Protein AF-A0A8H7PQI6-F1 (afdb_monomer)

Mean predicted aligned error: 9.99 Å

Structure (mmCIF, N/CA/C/O backbone):
data_AF-A0A8H7PQI6-F1
#
_entry.id   AF-A0A8H7PQI6-F1
#
loop_
_atom_site.group_PDB
_atom_site.id
_atom_site.type_symbol
_atom_site.label_atom_id
_atom_site.label_alt_id
_atom_site.label_comp_id
_atom_site.label_asym_id
_atom_site.label_entity_id
_atom_site.label_seq_id
_atom_site.pdbx_PDB_ins_code
_atom_site.Cartn_x
_atom_site.Cartn_y
_atom_site.Cartn_z
_atom_site.occupancy
_atom_site.B_iso_or_equiv
_atom_site.auth_seq_id
_atom_site.auth_comp_id
_atom_site.auth_asym_id
_atom_site.auth_atom_id
_atom_site.pdbx_PDB_model_num
ATOM 1 N N . MET A 1 1 ? -44.350 -1.314 55.390 1.00 47.81 1 MET A N 1
ATOM 2 C CA . MET A 1 1 ? -44.005 -0.618 54.131 1.00 47.81 1 MET A CA 1
ATOM 3 C C . MET A 1 1 ? -42.689 -1.197 53.619 1.00 47.81 1 MET A C 1
ATOM 5 O O . MET A 1 1 ? -41.662 -0.959 54.236 1.00 47.81 1 MET A O 1
ATOM 9 N N . ARG A 1 2 ? -42.717 -2.078 52.605 1.00 50.03 2 ARG A N 1
ATOM 10 C CA . ARG A 1 2 ? -41.507 -2.717 52.048 1.00 50.03 2 ARG A CA 1
ATOM 11 C C . ARG A 1 2 ? -41.006 -1.892 50.869 1.00 50.03 2 ARG A C 1
ATOM 13 O O . ARG A 1 2 ? -41.779 -1.598 49.963 1.00 50.03 2 ARG A O 1
ATOM 20 N N . GLY A 1 3 ? -39.734 -1.512 50.943 1.00 48.88 3 GLY A N 1
ATOM 21 C CA . GLY A 1 3 ? -39.046 -0.660 49.985 1.00 48.88 3 GLY A CA 1
ATOM 22 C C . GLY A 1 3 ? -39.155 -1.162 48.549 1.00 48.88 3 GLY A C 1
ATOM 23 O O . GLY A 1 3 ? -39.054 -2.357 48.263 1.00 48.88 3 GLY A O 1
ATOM 24 N N . VAL A 1 4 ? -39.370 -0.202 47.660 1.00 58.78 4 VAL A N 1
ATOM 25 C CA . VAL A 1 4 ? -39.373 -0.349 46.210 1.00 58.78 4 VAL A CA 1
ATOM 26 C C . VAL A 1 4 ? -38.019 -0.918 45.778 1.00 58.78 4 VAL A C 1
ATOM 28 O O . VAL A 1 4 ? -36.980 -0.288 45.969 1.00 58.78 4 VAL A O 1
ATOM 31 N N . ARG A 1 5 ? -38.016 -2.130 45.206 1.00 57.22 5 ARG A N 1
ATOM 32 C CA . ARG A 1 5 ? -36.857 -2.654 44.473 1.00 57.22 5 ARG A CA 1
ATOM 33 C C . ARG A 1 5 ? -36.667 -1.787 43.235 1.00 57.22 5 ARG A C 1
ATOM 35 O O . ARG A 1 5 ? -37.451 -1.876 42.293 1.00 57.22 5 ARG A O 1
ATOM 42 N N . PHE A 1 6 ? -35.621 -0.970 43.241 1.00 52.81 6 PHE A N 1
ATOM 43 C CA . PHE A 1 6 ? -35.091 -0.362 42.031 1.00 52.81 6 PHE A CA 1
ATOM 44 C C . PHE A 1 6 ? -34.687 -1.486 41.073 1.00 52.81 6 PHE A C 1
ATOM 46 O O . PHE A 1 6 ? -33.748 -2.235 41.338 1.00 52.81 6 PHE A O 1
ATOM 53 N N . TYR A 1 7 ? -35.426 -1.629 39.975 1.00 45.00 7 TYR A N 1
ATOM 54 C CA . TYR A 1 7 ? -34.982 -2.416 38.834 1.00 45.00 7 TYR A CA 1
ATOM 55 C C . TYR A 1 7 ? -33.709 -1.757 38.294 1.00 45.00 7 TYR A C 1
ATOM 57 O O . TYR A 1 7 ? -33.762 -0.664 37.729 1.00 45.00 7 TYR A O 1
ATOM 65 N N . SER A 1 8 ? -32.560 -2.406 38.487 1.00 48.06 8 SER A N 1
ATOM 66 C CA . SER A 1 8 ? -31.340 -2.077 37.760 1.00 48.06 8 SER A CA 1
ATOM 67 C C . SER A 1 8 ? -31.633 -2.278 36.277 1.00 48.06 8 SER A C 1
ATOM 69 O O . SER A 1 8 ? -31.850 -3.396 35.807 1.00 48.06 8 SER A O 1
ATOM 71 N N . GLN A 1 9 ? -31.731 -1.171 35.546 1.00 54.66 9 GLN A N 1
ATOM 72 C CA . GLN A 1 9 ? -32.015 -1.191 34.122 1.00 54.66 9 GLN A CA 1
ATOM 73 C C . GLN A 1 9 ? -30.958 -2.028 33.400 1.00 54.66 9 GLN A C 1
ATOM 75 O O . GLN A 1 9 ? -29.789 -1.665 33.326 1.00 54.66 9 GLN A O 1
ATOM 80 N N . SER A 1 10 ? -31.397 -3.192 32.927 1.00 46.78 10 SER A N 1
ATOM 81 C CA . SER A 1 10 ? -30.954 -3.860 31.711 1.00 46.78 10 SER A CA 1
ATOM 82 C C . SER A 1 10 ? -29.551 -3.482 31.212 1.00 46.78 10 SER A C 1
ATOM 84 O O . SER A 1 10 ? -29.400 -2.717 30.258 1.00 46.78 10 SER A O 1
ATOM 86 N N . GLN A 1 11 ? -28.527 -4.137 31.760 1.00 51.06 11 GLN A N 1
ATOM 87 C CA . GLN A 1 11 ? -27.310 -4.446 31.004 1.00 51.06 11 GLN A CA 1
ATOM 88 C C . GLN A 1 11 ? -27.679 -5.427 29.877 1.00 51.06 11 GLN A C 1
ATOM 90 O O . GLN A 1 11 ? -27.348 -6.611 29.921 1.00 51.06 11 GLN A O 1
ATOM 95 N N . GLN A 1 12 ? -28.436 -4.964 28.876 1.00 57.66 12 GLN A N 1
ATOM 96 C CA . GLN A 1 12 ? -28.580 -5.694 27.624 1.00 57.66 12 GLN A CA 1
ATOM 97 C C . GLN A 1 12 ? -27.178 -5.789 27.034 1.00 57.66 12 GLN A C 1
ATOM 99 O O . GLN A 1 12 ? -26.658 -4.803 26.518 1.00 57.66 12 GLN A O 1
ATOM 104 N N . ALA A 1 13 ? -26.549 -6.960 27.152 1.00 61.97 13 ALA A N 1
ATOM 105 C CA . ALA A 1 13 ? -25.275 -7.244 26.518 1.00 61.97 13 ALA A CA 1
ATOM 106 C C . ALA A 1 13 ? -25.421 -6.940 25.022 1.00 61.97 13 ALA A C 1
ATOM 108 O O . ALA A 1 13 ? -26.054 -7.699 24.285 1.00 61.97 13 ALA A O 1
ATOM 109 N N . LEU A 1 14 ? -24.910 -5.787 24.582 1.00 64.62 14 LEU A N 1
ATOM 110 C CA . LEU A 1 14 ? -24.950 -5.397 23.180 1.00 64.62 14 LEU A CA 1
ATOM 111 C C . LEU A 1 14 ? -24.212 -6.489 22.395 1.00 64.62 14 LEU A C 1
ATOM 113 O O . LEU A 1 14 ? -23.032 -6.747 22.633 1.00 64.62 14 LEU A O 1
ATOM 117 N N . ARG A 1 15 ? -24.928 -7.186 21.507 1.00 70.38 15 ARG A N 1
ATOM 118 C CA . ARG A 1 15 ? -24.395 -8.277 20.679 1.00 70.38 15 ARG A CA 1
ATOM 119 C C . ARG A 1 15 ? -24.157 -7.794 19.247 1.00 70.38 15 ARG A C 1
ATOM 121 O O . ARG A 1 15 ? -24.913 -6.972 18.725 1.00 70.38 15 ARG A O 1
ATOM 128 N N . GLY A 1 16 ? -23.111 -8.326 18.616 1.00 74.81 16 GLY A N 1
ATOM 129 C CA . GLY A 1 16 ? -22.772 -8.066 17.214 1.00 74.81 16 GLY A CA 1
ATOM 130 C C . GLY A 1 16 ? -22.460 -6.595 16.906 1.00 74.81 16 GLY A C 1
ATOM 131 O O . GLY A 1 16 ? -21.856 -5.890 17.712 1.00 74.81 16 GLY A O 1
ATOM 132 N N . TRP A 1 17 ? -22.908 -6.124 15.739 1.00 74.31 17 TRP A N 1
ATOM 133 C CA . TRP A 1 17 ? -22.651 -4.783 15.188 1.00 74.31 17 TRP A CA 1
ATOM 134 C C . TRP A 1 17 ? -23.076 -3.620 16.097 1.00 74.31 17 TRP A C 1
ATOM 136 O O . TRP A 1 17 ? -22.437 -2.569 16.100 1.00 74.31 17 TRP A O 1
ATOM 146 N N . ARG A 1 18 ? -24.104 -3.817 16.936 1.00 75.50 18 ARG A N 1
ATOM 147 C CA . ARG A 1 18 ? -24.590 -2.795 17.882 1.00 75.50 18 ARG A CA 1
ATOM 148 C C . ARG A 1 18 ? -23.558 -2.451 18.959 1.00 75.50 18 ARG A C 1
ATOM 150 O O . ARG A 1 18 ? -23.507 -1.307 19.399 1.00 75.50 18 ARG A O 1
ATOM 157 N N . LYS A 1 19 ? -22.720 -3.416 19.359 1.00 77.94 19 LYS A N 1
ATOM 158 C CA . LYS A 1 19 ? -21.625 -3.192 20.314 1.00 77.94 19 LYS A CA 1
ATOM 159 C C . LYS A 1 19 ? -20.541 -2.309 19.701 1.00 77.94 19 LYS A C 1
ATOM 161 O O . LYS A 1 19 ? -20.156 -1.321 20.314 1.00 77.94 19 LYS A O 1
ATOM 166 N N . TYR A 1 20 ? -20.109 -2.634 18.483 1.00 72.25 20 TYR A N 1
ATOM 167 C CA . TYR A 1 20 ? -19.091 -1.862 17.769 1.00 72.25 20 TYR A CA 1
ATOM 168 C C . TYR A 1 20 ? -19.540 -0.419 17.522 1.00 72.25 20 TYR A C 1
ATOM 170 O O . TYR A 1 20 ? -18.777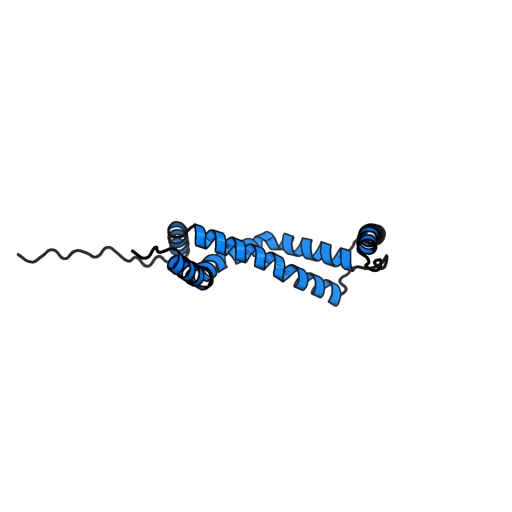 0.509 17.772 1.00 72.25 20 TYR A O 1
ATOM 178 N N . ALA A 1 21 ? -20.800 -0.218 17.124 1.00 77.25 21 ALA A N 1
ATOM 179 C CA . ALA A 1 21 ? -21.365 1.118 16.937 1.00 77.25 21 ALA A CA 1
ATOM 180 C C . ALA A 1 21 ? -21.388 1.943 18.240 1.00 77.25 21 ALA A C 1
ATOM 182 O O . ALA A 1 21 ? -21.074 3.132 18.223 1.00 77.25 21 ALA A O 1
ATOM 183 N N . HIS A 1 22 ? -21.721 1.315 19.374 1.00 75.06 22 HIS A N 1
ATOM 184 C CA . HIS A 1 22 ? -21.698 1.975 20.681 1.00 75.06 22 HIS A CA 1
ATOM 185 C C . HIS A 1 22 ? -20.267 2.330 21.112 1.00 75.06 22 HIS A C 1
ATOM 187 O O . HIS A 1 22 ? -19.994 3.478 21.444 1.00 75.06 22 HIS A O 1
ATOM 193 N N . GLN A 1 23 ? -19.330 1.379 21.024 1.00 75.62 23 GLN A N 1
ATOM 194 C CA . GLN A 1 23 ? -17.924 1.596 21.390 1.00 75.62 23 GLN A CA 1
ATOM 195 C C . GLN A 1 23 ? -17.251 2.676 20.528 1.00 75.62 23 GLN A C 1
ATOM 197 O O . GLN A 1 23 ? -16.448 3.459 21.039 1.00 75.62 23 GLN A O 1
ATOM 202 N N . PHE A 1 24 ? -17.596 2.746 19.239 1.00 79.00 24 PHE A N 1
ATOM 203 C CA . PHE A 1 24 ? -17.125 3.800 18.343 1.00 79.00 24 PHE A CA 1
ATOM 204 C C . PHE A 1 24 ? -17.620 5.183 18.781 1.00 79.00 24 PHE A C 1
ATOM 206 O O . PHE A 1 24 ? -16.832 6.125 18.833 1.00 79.00 24 PHE A O 1
ATOM 213 N N . ARG A 1 25 ? -18.907 5.307 19.137 1.00 80.69 25 ARG A N 1
ATOM 214 C CA . ARG A 1 25 ? -19.486 6.570 19.622 1.00 80.69 25 ARG A CA 1
ATOM 215 C C . ARG A 1 25 ? -18.835 7.034 20.927 1.00 80.69 25 ARG A C 1
ATOM 217 O O . ARG A 1 25 ? -18.636 8.233 21.096 1.00 80.69 25 ARG A O 1
ATOM 224 N N . ASP A 1 26 ? -18.475 6.107 21.809 1.00 82.31 26 ASP A N 1
ATOM 225 C CA . ASP A 1 26 ? -17.862 6.438 23.098 1.00 82.31 26 ASP A CA 1
ATOM 226 C C . ASP A 1 26 ? -16.402 6.905 22.962 1.00 82.31 26 ASP A C 1
ATOM 228 O O . ASP A 1 26 ? -15.935 7.725 23.754 1.00 82.31 26 ASP A O 1
ATOM 232 N N . LYS A 1 27 ? -15.648 6.370 21.986 1.00 84.56 27 LYS A N 1
ATOM 233 C CA . LYS A 1 27 ? -14.211 6.658 21.791 1.00 84.56 27 LYS A CA 1
ATOM 234 C C . LYS A 1 27 ? -13.844 6.852 20.309 1.00 84.56 27 LYS A C 1
ATOM 236 O O . LYS A 1 27 ? -13.006 6.105 19.788 1.00 84.56 27 LYS A O 1
ATOM 241 N N . PRO A 1 28 ? -14.394 7.877 19.6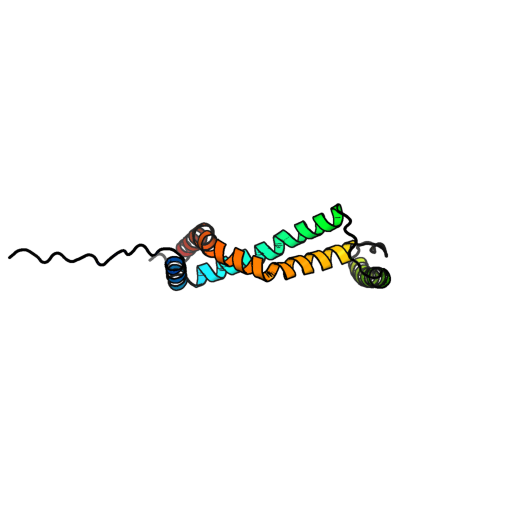32 1.00 86.38 28 PRO A N 1
ATOM 242 C CA . PRO A 1 28 ? -14.266 8.022 18.182 1.00 86.38 28 PRO A CA 1
ATOM 243 C C . PRO A 1 28 ? -12.813 8.217 17.737 1.00 86.38 28 PRO A C 1
ATOM 245 O O . PRO A 1 28 ? -12.371 7.580 16.785 1.00 86.38 28 PRO A O 1
ATOM 248 N N . ALA A 1 29 ? -12.028 9.015 18.470 1.00 87.50 29 ALA A N 1
ATOM 249 C CA . ALA A 1 29 ? -10.630 9.276 18.125 1.00 87.50 29 ALA A CA 1
ATOM 250 C C . ALA A 1 29 ? -9.765 8.002 18.138 1.00 87.50 29 ALA A C 1
ATOM 252 O O . ALA A 1 29 ? -9.017 7.759 17.199 1.00 87.50 29 A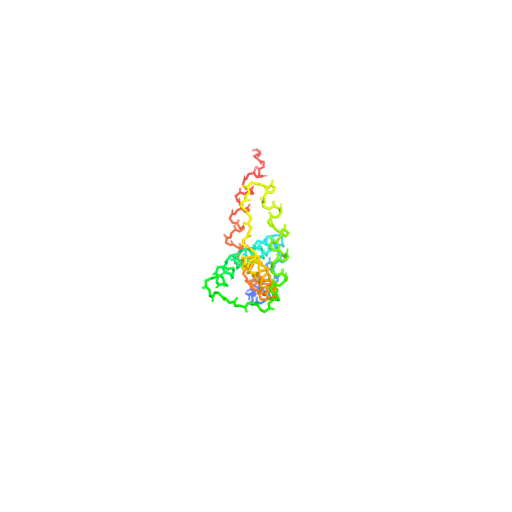LA A O 1
ATOM 253 N N . SER A 1 30 ? -9.901 7.150 19.163 1.00 86.19 30 SER A N 1
ATOM 254 C CA . SER A 1 30 ? -9.114 5.909 19.263 1.00 86.19 30 SER A CA 1
ATOM 255 C C . SER A 1 30 ? -9.420 4.948 18.111 1.00 86.19 30 SER A C 1
ATOM 257 O O . SER A 1 30 ? -8.507 4.349 17.541 1.00 86.19 30 SER A O 1
ATOM 259 N N . TYR A 1 31 ? -10.693 4.842 17.721 1.00 88.94 31 TYR A N 1
ATOM 260 C CA . TYR A 1 31 ? -11.112 3.993 16.607 1.00 88.94 31 TYR A CA 1
ATOM 261 C C . TYR A 1 31 ? -10.645 4.538 15.255 1.00 88.94 31 TYR A C 1
ATOM 263 O O . TYR A 1 31 ? -10.132 3.767 14.449 1.00 88.94 31 TYR A O 1
ATOM 271 N N . ILE A 1 32 ? -10.759 5.848 15.017 1.00 90.88 32 ILE A N 1
ATOM 272 C CA . ILE A 1 32 ? -10.271 6.476 13.779 1.00 90.88 32 ILE A CA 1
ATOM 273 C C . ILE A 1 32 ? -8.755 6.294 13.651 1.00 90.88 32 ILE A C 1
ATOM 275 O O . ILE A 1 32 ? -8.279 5.840 12.613 1.00 90.88 32 ILE A O 1
ATOM 279 N N . THR A 1 33 ? -7.999 6.571 14.716 1.00 90.44 33 THR A N 1
ATOM 280 C CA . THR A 1 33 ? -6.540 6.393 14.721 1.00 90.44 33 THR A CA 1
ATOM 281 C C . THR A 1 33 ? -6.154 4.932 14.501 1.00 90.44 33 THR A C 1
ATOM 283 O O . THR A 1 33 ? -5.270 4.640 13.701 1.00 90.44 33 THR A O 1
ATOM 286 N N . SER A 1 34 ? -6.843 3.996 15.158 1.00 91.50 34 SER A N 1
ATOM 287 C CA . SER A 1 34 ? -6.591 2.560 14.980 1.00 91.50 34 SER A CA 1
ATOM 288 C C . SER A 1 34 ? -6.883 2.097 13.554 1.00 91.50 34 SER A C 1
ATOM 290 O O . SER A 1 34 ? -6.097 1.338 12.988 1.00 91.50 34 SER A O 1
ATOM 292 N N . PHE A 1 35 ? -7.982 2.573 12.961 1.00 94.38 35 PHE A N 1
ATOM 293 C CA . PHE A 1 35 ? -8.318 2.304 11.567 1.00 94.38 35 PHE A CA 1
ATOM 294 C C . PHE A 1 35 ? -7.240 2.844 10.625 1.00 94.38 35 PHE A C 1
ATOM 296 O O . PHE A 1 35 ? -6.791 2.104 9.757 1.00 94.38 35 PHE A O 1
ATOM 303 N N . ALA A 1 36 ? -6.785 4.086 10.817 1.00 94.88 36 ALA A N 1
ATOM 304 C CA . ALA A 1 36 ? -5.741 4.690 9.992 1.00 94.88 36 ALA A CA 1
ATOM 305 C C . ALA A 1 36 ? -4.426 3.896 10.071 1.00 94.88 36 ALA A C 1
ATOM 307 O O . ALA A 1 36 ? -3.862 3.537 9.043 1.00 94.88 36 ALA A O 1
ATOM 308 N N . ILE A 1 37 ? -3.987 3.519 11.277 1.00 93.88 37 ILE A N 1
ATOM 309 C CA . ILE A 1 37 ? -2.784 2.691 11.464 1.00 93.88 37 ILE A CA 1
ATOM 310 C C . ILE A 1 37 ? -2.927 1.345 10.743 1.00 93.88 37 ILE A C 1
ATOM 312 O O . ILE A 1 37 ? -2.023 0.923 10.025 1.00 93.88 37 ILE A O 1
ATOM 316 N N . LEU A 1 38 ? -4.067 0.668 10.905 1.00 94.50 38 LEU A N 1
ATOM 317 C CA . LEU A 1 38 ? -4.337 -0.594 10.213 1.00 94.50 38 LEU A CA 1
ATOM 318 C C . LEU A 1 38 ? -4.412 -0.416 8.691 1.00 94.50 38 LEU A C 1
ATOM 320 O O . LEU A 1 38 ? -3.971 -1.292 7.949 1.00 94.50 38 LEU A O 1
ATOM 324 N N . HIS A 1 39 ? -4.979 0.688 8.212 1.00 95.31 39 HIS A N 1
ATOM 325 C CA . HIS A 1 39 ? -5.081 0.999 6.790 1.00 95.31 39 HIS A CA 1
ATOM 326 C C . HIS A 1 39 ? -3.697 1.160 6.149 1.00 95.31 39 HIS A C 1
ATOM 328 O O . HIS A 1 39 ? -3.443 0.589 5.084 1.00 95.31 39 HIS A O 1
ATOM 334 N N . GLU A 1 40 ? -2.799 1.875 6.828 1.00 95.88 40 GLU A N 1
ATOM 335 C CA . GLU A 1 40 ? -1.418 2.081 6.388 1.00 95.88 40 GLU A CA 1
ATOM 336 C C . GLU A 1 40 ? -0.598 0.795 6.479 1.00 95.88 40 GLU A C 1
ATOM 338 O O . GLU A 1 40 ? 0.089 0.418 5.533 1.00 95.88 40 GLU A O 1
ATOM 343 N N . LEU A 1 41 ? -0.719 0.042 7.573 1.00 95.25 41 LEU A N 1
ATOM 344 C CA . LEU A 1 41 ? 0.012 -1.216 7.730 1.00 95.25 41 LEU A CA 1
ATOM 345 C C . LEU A 1 41 ? -0.388 -2.239 6.658 1.00 95.25 41 LEU A C 1
ATOM 347 O O . LEU A 1 41 ? 0.466 -2.906 6.074 1.00 95.25 41 LEU A O 1
ATOM 351 N N . THR A 1 42 ? -1.682 -2.314 6.340 1.00 95.44 42 THR A N 1
ATOM 352 C CA . THR A 1 42 ? -2.188 -3.160 5.249 1.00 95.44 42 THR A CA 1
ATOM 353 C C . THR A 1 42 ? -1.885 -2.608 3.849 1.00 95.44 42 THR A C 1
ATOM 355 O O . THR A 1 42 ? -2.115 -3.321 2.879 1.00 95.44 42 THR A O 1
ATOM 358 N N . ALA A 1 43 ? -1.368 -1.381 3.700 1.00 93.88 43 ALA A N 1
ATOM 359 C CA . ALA A 1 43 ? -0.735 -0.914 2.458 1.00 93.88 43 ALA A CA 1
ATOM 360 C C . ALA A 1 43 ? 0.750 -1.287 2.404 1.00 93.88 43 ALA A C 1
ATOM 362 O O . ALA A 1 43 ? 1.219 -1.814 1.398 1.00 93.88 43 ALA A O 1
ATOM 363 N N . ILE A 1 44 ? 1.487 -0.996 3.478 1.00 96.56 44 ILE A N 1
ATOM 364 C CA . ILE A 1 44 ? 2.949 -1.071 3.508 1.00 96.56 44 ILE A CA 1
ATOM 365 C C . ILE A 1 44 ? 3.432 -2.517 3.472 1.00 96.56 44 ILE A C 1
ATOM 367 O O . ILE A 1 44 ? 4.377 -2.807 2.751 1.00 96.56 44 ILE A O 1
ATOM 371 N N . VAL A 1 45 ? 2.800 -3.429 4.220 1.00 96.62 45 VAL A N 1
ATOM 372 C CA . VAL A 1 45 ? 3.259 -4.826 4.318 1.00 96.62 45 VAL A CA 1
ATOM 373 C C . VAL A 1 45 ? 3.044 -5.610 3.016 1.00 96.62 45 VAL A C 1
ATOM 375 O O . VAL A 1 45 ? 3.969 -6.303 2.593 1.00 96.62 45 VAL A O 1
ATOM 378 N N . PRO A 1 46 ? 1.890 -5.518 2.327 1.00 96.25 46 PRO A N 1
ATOM 379 C CA . PRO A 1 46 ? 1.695 -6.264 1.086 1.00 96.25 46 PRO A CA 1
ATOM 380 C C . PRO A 1 46 ? 2.577 -5.802 -0.078 1.00 96.25 46 PRO A C 1
ATOM 382 O O . PRO A 1 46 ? 2.885 -6.619 -0.937 1.00 96.25 46 PRO A O 1
ATOM 385 N N . LEU A 1 47 ? 3.019 -4.539 -0.114 1.00 97.06 47 LEU A N 1
ATOM 386 C CA . LEU A 1 47 ? 3.873 -4.020 -1.192 1.00 97.06 47 LEU A CA 1
ATOM 387 C C . LEU A 1 47 ? 5.161 -4.845 -1.418 1.00 97.06 47 LEU A C 1
ATOM 389 O O . LEU A 1 47 ? 5.342 -5.354 -2.529 1.00 97.06 47 LEU A O 1
ATOM 393 N N . PRO A 1 48 ? 6.056 -5.027 -0.424 1.00 97.31 48 PRO A N 1
ATOM 394 C CA . PRO A 1 48 ? 7.247 -5.851 -0.593 1.00 97.31 48 PRO A CA 1
ATOM 395 C C . PRO A 1 48 ? 6.894 -7.328 -0.781 1.00 97.31 48 PRO A C 1
ATOM 397 O O . PRO A 1 48 ? 7.548 -7.998 -1.569 1.00 97.31 48 PRO A O 1
ATOM 400 N N . VAL A 1 49 ? 5.845 -7.835 -0.123 1.00 97.38 49 VAL A N 1
ATOM 401 C CA . VAL A 1 49 ? 5.418 -9.238 -0.272 1.00 97.38 49 VAL A CA 1
ATOM 402 C C . VAL A 1 49 ? 5.041 -9.543 -1.721 1.00 97.38 49 VAL A C 1
ATOM 404 O O . VAL A 1 49 ? 5.554 -10.496 -2.300 1.00 97.38 49 VAL A O 1
ATOM 407 N N . VAL A 1 50 ? 4.186 -8.718 -2.329 1.00 97.12 50 VAL A N 1
ATOM 408 C CA . VAL A 1 50 ? 3.774 -8.889 -3.726 1.00 97.12 50 VAL A CA 1
ATOM 409 C C . VAL A 1 50 ? 4.948 -8.639 -4.670 1.00 97.12 50 VAL A C 1
ATOM 411 O O . VAL A 1 50 ? 5.115 -9.390 -5.624 1.00 97.12 50 VAL A O 1
ATOM 414 N N . TYR A 1 51 ? 5.789 -7.635 -4.399 1.00 97.12 51 TYR A N 1
ATOM 415 C CA . TYR A 1 51 ? 6.979 -7.371 -5.210 1.00 97.12 51 TYR A CA 1
ATOM 416 C C . TYR A 1 51 ? 7.911 -8.586 -5.261 1.00 97.12 51 TYR A C 1
ATOM 418 O O . TYR A 1 51 ? 8.210 -9.075 -6.346 1.00 97.12 51 TYR A O 1
ATOM 426 N N . TYR A 1 52 ? 8.324 -9.107 -4.101 1.00 97.25 52 TYR A N 1
ATOM 427 C CA . TYR A 1 52 ? 9.220 -10.261 -4.034 1.00 97.25 52 TYR A CA 1
ATOM 428 C C . TYR A 1 52 ? 8.571 -11.520 -4.596 1.00 97.25 52 TYR A C 1
ATOM 430 O O . TYR A 1 52 ? 9.258 -12.337 -5.194 1.00 97.25 52 TYR A O 1
ATOM 438 N N . PHE A 1 53 ? 7.253 -11.670 -4.456 1.00 96.94 53 PHE A N 1
ATOM 439 C CA . PHE A 1 53 ? 6.531 -12.762 -5.096 1.00 96.94 53 PHE A CA 1
ATOM 440 C C . PHE A 1 53 ? 6.596 -12.674 -6.629 1.00 96.94 53 PHE A C 1
ATOM 442 O O . PHE A 1 53 ? 6.907 -13.669 -7.279 1.00 96.94 53 PHE A O 1
ATOM 449 N N . LEU A 1 54 ? 6.342 -11.500 -7.217 1.00 95.81 54 LEU A N 1
ATOM 450 C CA . LEU A 1 54 ? 6.429 -11.284 -8.669 1.00 95.81 54 LEU A CA 1
ATOM 451 C C . LEU A 1 54 ? 7.858 -11.470 -9.191 1.00 95.81 54 LEU A C 1
ATOM 453 O O . LEU A 1 54 ? 8.056 -12.076 -10.240 1.00 95.81 54 LEU A O 1
ATOM 457 N N . ASP A 1 55 ? 8.838 -10.978 -8.437 1.00 94.25 55 ASP A N 1
ATOM 458 C CA . ASP A 1 55 ? 10.258 -11.101 -8.757 1.00 94.25 55 ASP A CA 1
ATOM 459 C C . ASP A 1 55 ? 10.726 -12.565 -8.709 1.00 94.25 55 ASP A C 1
ATOM 461 O O . ASP A 1 55 ? 11.319 -13.063 -9.663 1.00 94.25 55 ASP A O 1
ATOM 465 N N . TYR A 1 56 ? 10.355 -13.294 -7.650 1.00 96.19 56 TYR A N 1
ATOM 466 C CA . TYR A 1 56 ? 10.683 -14.710 -7.474 1.00 96.19 56 TYR A CA 1
ATOM 467 C C . TYR A 1 56 ? 10.015 -15.609 -8.520 1.00 96.19 56 TYR A C 1
ATOM 469 O O . TYR A 1 56 ? 10.645 -16.514 -9.060 1.00 96.19 56 TYR A O 1
ATOM 477 N N . THR A 1 57 ? 8.736 -15.366 -8.815 1.00 95.69 57 THR A N 1
ATOM 478 C CA . THR A 1 57 ? 7.978 -16.165 -9.793 1.00 95.69 57 THR A CA 1
ATOM 479 C C . THR A 1 57 ? 8.290 -15.797 -11.239 1.00 95.69 57 THR A C 1
ATOM 481 O O . THR A 1 57 ? 7.844 -16.500 -12.144 1.00 95.69 57 THR A O 1
ATOM 484 N N . GLN A 1 58 ? 9.034 -14.707 -11.461 1.00 90.19 58 GLN A N 1
ATOM 485 C CA . GLN A 1 58 ? 9.323 -14.147 -12.782 1.00 90.19 58 GLN A CA 1
ATOM 486 C C . GLN A 1 58 ? 8.055 -13.987 -13.633 1.00 90.19 58 GLN A C 1
ATOM 488 O O . GLN A 1 58 ? 8.060 -14.211 -14.846 1.00 90.19 58 GLN A O 1
ATOM 493 N N . LEU A 1 59 ? 6.946 -13.614 -12.983 1.00 88.56 59 LEU A N 1
ATOM 494 C CA . LEU A 1 59 ? 5.653 -13.494 -13.641 1.00 88.56 59 LEU A CA 1
ATOM 495 C C . LEU A 1 59 ? 5.751 -12.450 -14.762 1.00 88.56 59 LEU A C 1
ATOM 497 O O . LEU A 1 59 ? 6.005 -11.268 -14.518 1.00 88.56 59 LEU A O 1
ATOM 501 N N . ASN A 1 60 ? 5.540 -12.879 -16.006 1.00 85.12 60 ASN A N 1
ATOM 502 C CA . ASN A 1 60 ? 5.631 -11.982 -17.148 1.00 85.12 60 ASN A CA 1
ATOM 503 C C . ASN A 1 60 ? 4.347 -11.159 -17.272 1.00 85.12 60 ASN A C 1
ATOM 505 O O . ASN A 1 60 ? 3.341 -11.607 -17.821 1.00 85.12 60 ASN A O 1
ATOM 509 N N . ILE A 1 61 ? 4.383 -9.949 -16.725 1.00 87.12 61 ILE A N 1
ATOM 510 C CA . ILE A 1 61 ? 3.298 -8.988 -16.893 1.00 87.12 61 ILE A CA 1
ATOM 511 C C . ILE A 1 61 ? 3.334 -8.489 -18.342 1.00 87.12 61 ILE A C 1
ATOM 513 O O . ILE A 1 61 ? 4.397 -8.033 -18.777 1.00 87.12 61 ILE A O 1
ATOM 517 N N . PRO A 1 62 ? 2.210 -8.568 -19.082 1.00 88.75 62 PRO A N 1
ATOM 518 C CA . PRO A 1 62 ? 2.150 -8.237 -20.501 1.00 88.75 62 PRO A CA 1
ATOM 519 C C . PRO A 1 62 ? 2.244 -6.720 -20.698 1.00 88.75 62 PRO A C 1
ATOM 521 O O . PRO A 1 62 ? 1.245 -6.024 -20.864 1.00 88.75 62 PRO A O 1
ATOM 524 N N . VAL A 1 63 ? 3.470 -6.208 -20.648 1.00 89.56 63 VAL A N 1
ATOM 525 C CA . VAL A 1 63 ? 3.822 -4.819 -20.935 1.00 89.56 63 VAL A CA 1
ATOM 526 C C . VAL A 1 63 ? 4.765 -4.828 -22.140 1.00 89.56 63 VAL A C 1
ATOM 528 O O . VAL A 1 63 ? 5.747 -5.573 -22.108 1.00 89.56 63 VAL A O 1
ATOM 531 N N . PRO A 1 64 ? 4.493 -4.035 -23.193 1.00 92.06 64 PRO A N 1
ATOM 532 C CA . PRO A 1 64 ? 5.404 -3.875 -24.323 1.00 92.06 64 PRO A CA 1
ATOM 533 C C . PRO A 1 64 ? 6.829 -3.550 -23.864 1.00 92.06 64 PRO A C 1
ATOM 535 O O . PRO A 1 64 ? 7.018 -2.665 -23.028 1.00 92.06 64 PRO A O 1
ATOM 538 N N . GLU A 1 65 ? 7.831 -4.239 -24.420 1.00 89.81 65 GLU A N 1
ATOM 539 C CA . GLU A 1 65 ? 9.235 -4.053 -24.014 1.00 89.81 65 GLU A CA 1
ATOM 540 C C . GLU A 1 65 ? 9.726 -2.618 -24.225 1.00 89.81 65 GLU A C 1
ATOM 542 O O . GLU A 1 65 ? 10.533 -2.121 -23.443 1.00 89.81 65 GLU A O 1
ATOM 547 N N . GLU A 1 66 ? 9.168 -1.912 -25.210 1.00 91.25 66 GLU A N 1
ATOM 548 C CA . GLU A 1 66 ? 9.424 -0.489 -25.441 1.00 91.25 66 GLU A CA 1
ATOM 549 C C . GLU A 1 66 ? 9.122 0.365 -24.199 1.00 91.25 66 GLU A C 1
ATOM 551 O O . GLU A 1 66 ? 9.947 1.187 -23.799 1.00 91.25 66 GLU A O 1
ATOM 556 N N . TYR A 1 67 ? 7.996 0.121 -23.521 1.00 91.56 67 TYR A N 1
ATOM 557 C CA . TYR A 1 67 ? 7.630 0.859 -22.309 1.00 91.56 67 TYR A CA 1
ATOM 558 C C . TYR A 1 67 ? 8.499 0.481 -21.107 1.00 91.56 67 TYR A C 1
ATOM 560 O O . TYR A 1 67 ? 8.742 1.318 -20.234 1.00 91.56 67 TYR A O 1
ATOM 568 N N . ILE A 1 68 ? 8.998 -0.758 -21.061 1.00 92.88 68 ILE A N 1
ATOM 569 C CA . ILE A 1 68 ? 9.945 -1.199 -20.029 1.00 92.88 68 ILE A CA 1
ATOM 570 C C . ILE A 1 68 ? 11.276 -0.463 -20.211 1.00 92.88 68 ILE A C 1
ATOM 572 O O . ILE A 1 68 ? 11.771 0.157 -19.267 1.00 92.88 68 ILE A O 1
ATOM 576 N N . ALA A 1 69 ? 11.813 -0.461 -21.432 1.00 93.31 69 ALA A N 1
ATOM 577 C CA . ALA A 1 69 ? 13.064 0.210 -21.763 1.00 93.31 69 ALA A CA 1
ATOM 578 C C . ALA A 1 69 ? 12.970 1.731 -21.562 1.00 93.31 69 ALA A C 1
ATOM 580 O O . ALA A 1 69 ? 13.872 2.346 -20.981 1.00 93.31 69 ALA A O 1
ATOM 581 N N . GLU A 1 70 ? 11.863 2.351 -21.980 1.00 93.00 70 GLU A N 1
ATOM 582 C CA . GLU A 1 70 ? 11.628 3.778 -21.774 1.00 93.00 70 GLU A CA 1
ATOM 583 C C . GLU A 1 70 ? 11.535 4.128 -20.282 1.00 93.00 70 GLU A C 1
ATOM 585 O O . GLU A 1 70 ? 12.219 5.051 -19.818 1.00 93.00 70 GLU A O 1
ATOM 590 N N . GLY A 1 71 ? 10.756 3.363 -19.511 1.00 92.00 71 GLY A N 1
ATOM 591 C CA . GLY A 1 71 ? 10.621 3.545 -18.067 1.00 92.00 71 GLY A CA 1
ATOM 592 C C . GLY A 1 71 ? 11.958 3.397 -17.340 1.00 92.00 71 GLY A C 1
ATOM 593 O O . GLY A 1 71 ? 12.341 4.257 -16.538 1.00 92.00 71 GLY A O 1
ATOM 594 N N . ASN A 1 72 ? 12.728 2.366 -17.688 1.00 94.75 72 ASN A N 1
ATOM 595 C CA . ASN A 1 72 ? 14.058 2.133 -17.132 1.00 94.75 72 ASN A CA 1
ATOM 596 C C . ASN A 1 72 ? 15.033 3.255 -17.492 1.00 94.75 72 ASN A C 1
ATOM 598 O O . ASN A 1 72 ? 15.843 3.642 -16.649 1.00 94.75 72 ASN A O 1
ATOM 602 N N . ARG A 1 73 ? 14.934 3.854 -18.685 1.00 94.12 73 ARG A N 1
ATOM 603 C CA . ARG A 1 73 ? 15.751 5.016 -19.068 1.00 94.12 73 ARG A CA 1
ATOM 604 C C . ARG A 1 73 ? 15.461 6.232 -18.189 1.00 94.12 73 ARG A C 1
ATOM 606 O O . ARG A 1 73 ? 16.396 6.908 -17.758 1.00 94.12 73 ARG A O 1
ATOM 613 N N . VAL A 1 74 ? 14.187 6.524 -17.918 1.00 93.31 74 VAL A N 1
ATOM 614 C CA . VAL A 1 74 ? 13.786 7.650 -17.054 1.00 93.31 74 VAL A CA 1
ATOM 615 C C . VAL A 1 74 ? 14.299 7.442 -15.633 1.00 93.31 74 VAL A C 1
ATOM 617 O O . VAL A 1 74 ? 14.922 8.335 -15.057 1.00 93.31 74 VAL A O 1
ATOM 620 N N . VAL A 1 75 ? 14.105 6.243 -15.091 1.00 94.00 75 VAL A N 1
ATOM 621 C CA . VAL A 1 75 ? 14.523 5.909 -13.726 1.00 94.00 75 VAL A CA 1
ATOM 622 C C . VAL A 1 75 ? 16.043 5.878 -13.610 1.00 94.00 75 VAL A C 1
ATOM 624 O O . VAL A 1 75 ? 16.588 6.377 -12.629 1.00 94.00 75 VAL A O 1
ATOM 627 N N . SER A 1 76 ? 16.748 5.376 -14.625 1.00 95.25 76 SER A N 1
ATOM 628 C CA . SER A 1 76 ? 18.214 5.365 -14.656 1.00 95.25 76 SER A CA 1
ATOM 629 C C . SER A 1 76 ? 18.791 6.772 -14.602 1.00 95.25 76 SER A C 1
ATOM 631 O O . SER A 1 76 ? 19.721 6.999 -13.840 1.00 95.25 76 SER A O 1
ATOM 633 N N . LYS A 1 77 ? 18.205 7.738 -15.327 1.00 95.00 77 LYS A N 1
ATOM 634 C CA . LYS A 1 77 ? 18.613 9.152 -15.238 1.00 95.00 77 LYS A CA 1
ATOM 635 C C . LYS A 1 77 ? 18.467 9.709 -13.823 1.00 95.00 77 LYS A C 1
ATOM 637 O O . LYS A 1 77 ? 19.293 10.506 -13.388 1.00 95.00 77 LYS A O 1
ATOM 642 N N . MET A 1 78 ? 17.411 9.315 -13.109 1.00 94.25 78 MET A N 1
ATOM 643 C CA . MET A 1 78 ? 17.232 9.707 -11.712 1.00 94.25 78 MET A CA 1
ATOM 644 C C . MET A 1 78 ? 18.253 9.008 -10.811 1.00 94.25 78 MET A C 1
ATOM 646 O O . MET A 1 78 ? 18.879 9.671 -9.994 1.00 94.25 78 MET A O 1
ATOM 650 N N . ARG A 1 79 ? 18.478 7.699 -10.979 1.00 94.25 79 ARG A N 1
ATOM 651 C CA . ARG A 1 79 ? 19.420 6.928 -10.153 1.00 94.25 79 ARG A CA 1
ATOM 652 C C . ARG A 1 79 ? 20.854 7.421 -10.270 1.00 94.25 79 ARG A C 1
ATOM 654 O O . ARG A 1 79 ? 21.492 7.652 -9.244 1.00 94.25 79 ARG A O 1
ATOM 661 N N . THR A 1 80 ? 21.324 7.650 -11.492 1.00 95.50 80 THR A N 1
ATOM 662 C CA . THR A 1 80 ? 22.689 8.131 -11.733 1.00 95.50 80 THR A CA 1
ATOM 663 C C . THR A 1 80 ? 22.907 9.527 -11.164 1.00 95.50 80 THR A C 1
ATOM 665 O O . THR A 1 80 ? 23.987 9.812 -10.655 1.00 95.50 80 THR A O 1
ATOM 668 N N . LYS A 1 81 ? 21.867 10.375 -11.123 1.00 94.81 81 LYS A N 1
ATOM 669 C CA . LYS A 1 81 ? 21.924 11.684 -10.453 1.00 94.81 81 LYS A CA 1
ATOM 670 C C . LYS A 1 81 ? 22.202 11.579 -8.946 1.00 94.81 81 LYS A C 1
ATOM 672 O O . LYS A 1 81 ? 22.805 12.487 -8.384 1.00 94.81 81 LYS A O 1
ATOM 677 N N . TYR A 1 82 ? 21.782 10.492 -8.301 1.00 95.12 82 TYR A N 1
ATOM 678 C CA . TYR A 1 82 ? 22.027 10.226 -6.879 1.00 95.12 82 TYR A CA 1
ATOM 679 C C . TYR A 1 82 ? 23.231 9.296 -6.629 1.00 95.12 82 TYR A C 1
ATOM 681 O O . TYR A 1 82 ? 23.422 8.856 -5.499 1.00 95.12 82 TYR A O 1
ATOM 689 N N . GLY A 1 83 ? 24.044 9.004 -7.653 1.00 94.50 83 GLY A N 1
ATOM 690 C CA . GLY A 1 83 ? 25.245 8.169 -7.527 1.00 94.50 83 GLY A CA 1
ATOM 691 C C . GLY A 1 83 ? 24.994 6.658 -7.558 1.00 94.50 83 GLY A C 1
ATOM 692 O O . GLY A 1 83 ? 25.873 5.893 -7.178 1.00 94.50 83 GLY A O 1
ATOM 693 N N . TYR A 1 84 ? 23.813 6.217 -7.999 1.00 94.62 84 TYR A N 1
ATOM 694 C CA . TYR A 1 84 ? 23.515 4.798 -8.205 1.00 94.62 84 TYR A CA 1
ATOM 695 C C . TYR A 1 84 ? 23.764 4.383 -9.661 1.00 94.62 84 TYR A C 1
ATOM 697 O O . TYR A 1 84 ? 23.556 5.174 -10.582 1.00 94.62 84 TYR A O 1
ATOM 705 N N . GLU A 1 85 ? 24.108 3.112 -9.873 1.00 93.56 85 GLU A N 1
ATOM 706 C CA . GLU A 1 85 ? 24.258 2.501 -11.204 1.00 93.56 85 GLU A CA 1
ATOM 707 C C . GLU A 1 85 ? 22.995 2.671 -12.067 1.00 93.56 85 GLU A C 1
ATOM 709 O O . GLU A 1 85 ? 21.910 2.814 -11.512 1.00 93.56 85 GLU A O 1
ATOM 714 N N . PRO A 1 86 ? 23.041 2.637 -13.407 1.00 93.00 86 PRO A N 1
ATOM 715 C CA . PRO A 1 86 ? 21.846 2.625 -14.260 1.00 93.00 86 PRO A CA 1
ATOM 716 C C . PRO A 1 86 ? 21.123 1.266 -14.233 1.00 93.00 86 PRO A C 1
ATOM 718 O O . PRO A 1 86 ? 21.718 0.240 -13.905 1.00 93.00 86 PRO A O 1
ATOM 721 N N . LEU A 1 87 ? 19.805 1.252 -14.472 1.00 91.62 87 LEU A N 1
ATOM 722 C CA . LEU A 1 87 ? 19.039 0.002 -14.576 1.00 91.62 87 LEU A CA 1
ATOM 723 C C . LEU A 1 87 ? 19.401 -0.697 -15.883 1.00 91.62 87 LEU A C 1
ATOM 725 O O . LEU A 1 87 ? 19.626 -0.032 -16.894 1.00 91.62 87 LEU A O 1
ATOM 729 N N . ASP A 1 88 ? 19.377 -2.030 -15.870 1.00 91.50 88 ASP A N 1
ATOM 730 C CA . ASP A 1 88 ? 19.355 -2.801 -17.112 1.00 91.50 88 ASP A CA 1
ATOM 731 C C . ASP A 1 88 ? 18.128 -2.359 -17.942 1.00 91.50 88 ASP A C 1
ATOM 733 O O . ASP A 1 88 ? 17.026 -2.288 -17.381 1.00 91.50 88 ASP A O 1
ATOM 737 N N . PRO A 1 89 ? 18.282 -2.039 -19.242 1.00 88.69 89 PRO A N 1
ATOM 738 C CA . PRO A 1 89 ? 17.167 -1.694 -20.124 1.00 88.69 89 PRO A CA 1
ATOM 739 C C . PRO A 1 89 ? 16.007 -2.694 -20.071 1.00 88.69 89 PRO A C 1
ATOM 741 O O . PRO A 1 89 ? 14.849 -2.280 -20.100 1.00 88.69 89 PRO A O 1
ATOM 744 N N . ASN A 1 90 ? 16.306 -3.980 -19.887 1.00 89.38 90 ASN A N 1
ATOM 745 C CA . ASN A 1 90 ? 15.333 -5.068 -19.813 1.00 89.38 90 ASN A CA 1
ATOM 746 C C . ASN A 1 90 ? 14.940 -5.428 -18.368 1.00 89.38 90 ASN A C 1
ATOM 748 O O . ASN A 1 90 ? 14.249 -6.423 -18.135 1.00 89.38 90 ASN A O 1
ATOM 752 N N . SER A 1 91 ? 15.364 -4.638 -17.373 1.00 92.06 91 SER A N 1
ATOM 753 C CA . SER A 1 91 ? 15.031 -4.881 -15.969 1.00 92.06 91 SER A CA 1
ATOM 754 C C . SER A 1 91 ? 13.523 -4.820 -15.739 1.00 92.06 91 SER A C 1
ATOM 756 O O . SER A 1 91 ? 12.869 -3.813 -16.014 1.00 92.06 91 SER A O 1
ATOM 758 N N . ARG A 1 92 ? 12.969 -5.875 -15.137 1.00 91.88 92 ARG A N 1
ATOM 759 C CA . ARG A 1 92 ? 11.554 -5.928 -14.743 1.00 91.88 92 ARG A CA 1
ATOM 760 C C . ARG A 1 92 ? 11.286 -5.353 -13.355 1.00 91.88 92 ARG A C 1
ATOM 762 O O . ARG A 1 92 ? 10.131 -5.291 -12.949 1.00 91.88 92 ARG A O 1
ATOM 769 N N . ALA A 1 93 ? 12.308 -4.864 -12.651 1.00 92.75 93 ALA A N 1
ATOM 770 C CA . ALA A 1 93 ? 12.163 -4.323 -11.299 1.00 92.75 93 ALA A CA 1
ATOM 771 C C . ALA A 1 93 ? 11.124 -3.189 -11.236 1.00 92.75 93 ALA A C 1
ATOM 773 O O . ALA A 1 93 ? 10.247 -3.183 -10.372 1.00 92.75 93 ALA A O 1
ATOM 774 N N . MET A 1 94 ? 11.163 -2.259 -12.198 1.00 92.31 94 MET A N 1
ATOM 775 C CA . MET A 1 94 ? 10.200 -1.156 -12.273 1.00 92.31 94 MET A CA 1
ATOM 776 C C . MET A 1 94 ? 8.772 -1.658 -12.517 1.00 92.31 94 MET A C 1
ATOM 778 O O . MET A 1 94 ? 7.834 -1.229 -11.848 1.00 92.31 94 MET A O 1
ATOM 782 N N . VAL A 1 95 ? 8.610 -2.616 -13.433 1.00 94.06 95 VAL A N 1
ATOM 783 C CA . VAL A 1 95 ? 7.311 -3.222 -13.755 1.00 94.06 95 VAL A CA 1
ATOM 784 C C . VAL A 1 95 ? 6.747 -3.972 -12.551 1.00 94.06 95 VAL A C 1
ATOM 786 O O . VAL A 1 95 ? 5.590 -3.761 -12.198 1.00 94.06 95 VAL A O 1
ATOM 789 N N . ASN A 1 96 ? 7.563 -4.778 -11.871 1.00 94.94 96 ASN A N 1
ATOM 790 C CA . ASN A 1 96 ? 7.170 -5.524 -10.675 1.00 94.94 96 ASN A CA 1
ATOM 791 C C . ASN A 1 96 ? 6.759 -4.581 -9.535 1.00 94.94 96 ASN A C 1
ATOM 793 O O . ASN A 1 96 ? 5.799 -4.856 -8.816 1.00 94.94 96 ASN A O 1
ATOM 797 N N . MET A 1 97 ? 7.432 -3.436 -9.394 1.00 94.94 97 MET A N 1
ATOM 798 C CA . MET A 1 97 ? 7.069 -2.408 -8.416 1.00 94.94 97 MET A CA 1
ATOM 799 C C . MET A 1 97 ? 5.714 -1.763 -8.737 1.00 94.94 97 MET A C 1
ATOM 801 O O . MET A 1 97 ? 4.850 -1.672 -7.861 1.00 94.94 97 MET A O 1
ATOM 805 N N . VAL A 1 98 ? 5.497 -1.356 -9.992 1.00 94.94 98 VAL A N 1
ATOM 806 C CA . VAL A 1 98 ? 4.218 -0.779 -10.444 1.00 94.94 98 VAL A CA 1
ATOM 807 C C . VAL A 1 98 ? 3.083 -1.791 -10.305 1.00 94.94 98 VAL A C 1
ATOM 809 O O . 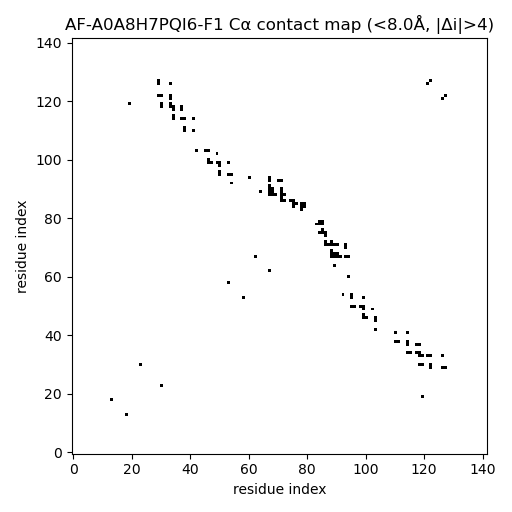VAL A 1 98 ? 2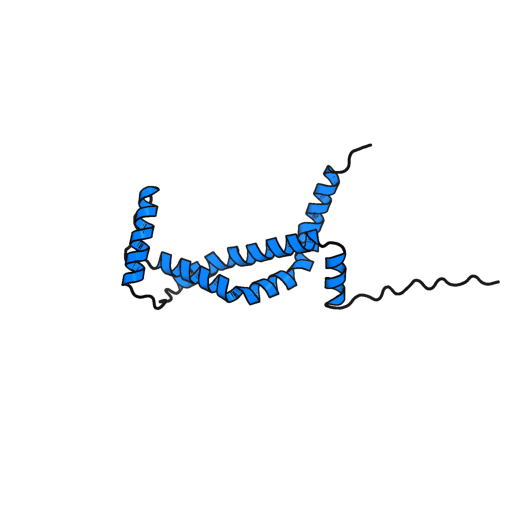.003 -1.455 -9.820 1.00 94.94 98 VAL A O 1
ATOM 812 N N . ALA A 1 99 ? 3.328 -3.042 -10.678 1.00 95.50 99 ALA A N 1
ATOM 813 C CA . ALA A 1 99 ? 2.357 -4.113 -10.559 1.00 95.50 99 ALA A CA 1
ATOM 814 C C . ALA A 1 99 ? 2.021 -4.436 -9.106 1.00 95.50 99 ALA A C 1
ATOM 816 O O . ALA A 1 99 ? 0.846 -4.572 -8.776 1.00 95.50 99 ALA A O 1
ATOM 817 N N . SER A 1 100 ? 3.019 -4.483 -8.221 1.00 96.38 100 SER A N 1
ATOM 818 C CA . SER A 1 100 ? 2.788 -4.635 -6.785 1.00 96.38 100 SER A CA 1
ATOM 819 C C . SER A 1 100 ? 1.872 -3.528 -6.259 1.00 96.38 100 SER A C 1
ATOM 821 O O . SER A 1 100 ? 0.854 -3.804 -5.623 1.00 96.38 100 SER A O 1
ATOM 823 N N . TYR A 1 101 ? 2.147 -2.274 -6.620 1.00 96.12 101 TYR A N 1
ATOM 824 C CA . TYR A 1 101 ? 1.290 -1.149 -6.256 1.00 96.12 101 TYR A CA 1
ATOM 825 C C . TYR A 1 101 ? -0.136 -1.277 -6.810 1.00 96.12 101 TYR A C 1
ATOM 827 O O . TYR A 1 101 ? -1.107 -1.037 -6.086 1.00 96.12 101 TYR A O 1
ATOM 835 N N . ALA A 1 102 ? -0.280 -1.699 -8.068 1.00 96.56 102 ALA A N 1
ATOM 836 C CA . ALA A 1 102 ? -1.578 -1.946 -8.688 1.00 96.56 102 ALA A CA 1
ATOM 837 C C . ALA A 1 102 ? -2.359 -3.054 -7.963 1.00 96.56 102 ALA A C 1
ATOM 839 O O . ALA A 1 102 ? -3.550 -2.887 -7.706 1.00 96.56 102 ALA A O 1
ATOM 840 N N . VAL A 1 103 ? -1.696 -4.139 -7.553 1.00 96.44 103 VAL A N 1
ATOM 841 C CA . VAL A 1 103 ? -2.305 -5.222 -6.765 1.00 96.44 103 VAL A CA 1
ATOM 842 C C . VAL A 1 103 ? -2.748 -4.714 -5.394 1.00 96.44 103 VAL A C 1
ATOM 844 O O . VAL A 1 103 ? -3.895 -4.922 -5.003 1.00 96.44 103 VAL A O 1
ATOM 847 N N . VAL A 1 104 ? -1.897 -3.979 -4.672 1.00 96.19 104 VAL A N 1
ATOM 848 C CA . VAL A 1 104 ? -2.253 -3.408 -3.359 1.00 96.19 104 VAL A CA 1
ATOM 849 C C . VAL A 1 104 ? -3.436 -2.437 -3.456 1.00 96.19 104 VAL A C 1
ATOM 851 O O . VAL A 1 104 ? -4.248 -2.350 -2.526 1.00 96.19 104 VAL A O 1
ATOM 854 N N . LYS A 1 105 ? -3.580 -1.736 -4.587 1.00 96.56 105 LYS A N 1
ATOM 855 C CA . LYS A 1 105 ? -4.776 -0.944 -4.896 1.00 96.56 105 LYS A CA 1
ATOM 856 C C . LYS A 1 105 ? -5.989 -1.793 -5.253 1.00 96.56 105 LYS A C 1
ATOM 858 O O . LYS A 1 105 ? -7.083 -1.491 -4.791 1.00 96.56 105 LYS A O 1
ATOM 863 N N . ALA A 1 106 ? -5.831 -2.847 -6.044 1.00 97.25 106 ALA A N 1
ATOM 864 C CA . ALA A 1 106 ? -6.934 -3.748 -6.367 1.00 97.25 106 ALA A CA 1
ATOM 865 C C . ALA A 1 106 ? -7.523 -4.386 -5.094 1.00 97.25 106 ALA A C 1
ATOM 867 O O . ALA A 1 106 ? -8.733 -4.566 -4.983 1.00 97.25 106 ALA A O 1
ATOM 868 N N . LEU A 1 107 ? -6.680 -4.626 -4.084 1.00 96.88 107 LEU A N 1
ATOM 869 C CA . LEU A 1 107 ? -7.083 -5.124 -2.769 1.00 96.88 107 LEU A CA 1
ATOM 870 C C . LEU A 1 107 ? -7.760 -4.072 -1.870 1.00 96.88 107 LEU A C 1
ATOM 872 O O . LEU A 1 107 ? -8.122 -4.407 -0.744 1.00 96.88 107 LEU A O 1
ATOM 876 N N . LEU A 1 108 ? -7.964 -2.823 -2.311 1.00 95.62 108 LEU A N 1
ATOM 877 C CA . LEU A 1 108 ? -8.557 -1.756 -1.488 1.00 95.62 108 LEU A CA 1
ATOM 878 C C . LEU A 1 108 ? -9.867 -2.156 -0.784 1.00 95.62 108 LEU A C 1
ATOM 880 O O . LEU A 1 108 ? -9.941 -1.940 0.425 1.00 95.62 108 LEU A O 1
ATOM 884 N N . PRO A 1 109 ? -10.876 -2.768 -1.442 1.00 96.12 109 PRO A N 1
ATOM 885 C CA . PRO A 1 109 ? -12.122 -3.133 -0.763 1.00 96.12 109 PRO A CA 1
ATOM 886 C C . PRO A 1 109 ? -11.888 -4.133 0.373 1.00 96.12 109 PRO A C 1
ATOM 888 O O . PRO A 1 109 ? -12.405 -3.966 1.479 1.00 96.12 109 PRO A O 1
ATOM 891 N N . LEU A 1 110 ? -11.041 -5.136 0.121 1.00 96.44 110 LEU A N 1
ATOM 892 C CA . LEU A 1 110 ? -10.662 -6.135 1.115 1.00 96.44 110 LEU A CA 1
ATOM 893 C C . LEU A 1 110 ? -9.874 -5.501 2.265 1.00 96.44 110 LEU A C 1
ATOM 895 O O . LEU A 1 110 ? -10.121 -5.823 3.424 1.00 96.44 110 LEU A O 1
ATOM 899 N N . ARG A 1 111 ? -8.965 -4.571 1.960 1.00 94.12 111 ARG A N 1
ATOM 900 C CA . ARG A 1 111 ? -8.173 -3.842 2.956 1.00 94.12 111 ARG A CA 1
ATOM 901 C C . ARG A 1 111 ? -9.064 -3.016 3.868 1.00 94.12 111 ARG A C 1
ATOM 903 O O . ARG A 1 111 ? -8.933 -3.121 5.078 1.00 94.12 111 ARG A O 1
ATOM 910 N N . ILE A 1 112 ? -10.011 -2.261 3.312 1.00 95.88 112 ILE A N 1
ATOM 911 C CA . ILE A 1 112 ? -10.968 -1.486 4.110 1.00 95.88 112 ILE A CA 1
ATOM 912 C C . ILE A 1 112 ? -11.792 -2.418 5.005 1.00 95.88 112 ILE A C 1
ATOM 914 O O . ILE A 1 112 ? -11.882 -2.170 6.206 1.00 95.88 112 ILE A O 1
ATOM 918 N N . ALA A 1 113 ? -12.329 -3.516 4.464 1.00 95.19 113 ALA A N 1
ATOM 919 C CA . ALA A 1 113 ? -13.089 -4.488 5.250 1.00 95.19 113 ALA A CA 1
ATOM 920 C C . ALA A 1 113 ? -12.252 -5.102 6.389 1.00 95.19 113 ALA A C 1
ATOM 922 O O . ALA A 1 113 ? -12.701 -5.147 7.536 1.00 95.19 113 ALA A O 1
ATOM 923 N N . ALA A 1 114 ? -11.017 -5.515 6.097 1.00 94.69 114 ALA A N 1
ATOM 924 C CA . ALA A 1 114 ? -10.096 -6.082 7.075 1.00 94.69 114 ALA A CA 1
ATOM 925 C C . ALA A 1 114 ? -9.693 -5.055 8.150 1.00 94.69 114 ALA A C 1
ATOM 927 O O . ALA A 1 114 ? -9.729 -5.364 9.342 1.00 94.69 114 ALA A O 1
ATOM 928 N N . SER A 1 115 ? -9.370 -3.818 7.759 1.00 94.75 115 SER A N 1
ATOM 929 C CA . SER A 1 115 ? -9.046 -2.730 8.685 1.00 94.75 115 SER A CA 1
ATOM 930 C C . SER A 1 115 ? -10.227 -2.412 9.601 1.00 94.75 115 SER A C 1
ATOM 932 O O . SER A 1 115 ? -10.035 -2.322 10.812 1.00 94.75 115 SER A O 1
ATOM 934 N N . VAL A 1 116 ? -11.454 -2.312 9.076 1.00 92.44 116 VAL A N 1
ATOM 935 C CA . VAL A 1 116 ? -12.661 -2.078 9.890 1.00 92.44 116 VAL A CA 1
ATOM 936 C C . VAL A 1 116 ? -12.884 -3.221 10.884 1.00 92.44 116 VAL A C 1
ATOM 938 O O . VAL A 1 116 ? -13.093 -2.963 12.069 1.00 92.44 116 VAL A O 1
ATOM 941 N N . ALA A 1 117 ? -12.773 -4.476 10.439 1.00 91.44 117 ALA A N 1
ATOM 942 C CA . ALA A 1 117 ? -12.954 -5.645 11.300 1.00 91.44 117 ALA A CA 1
ATOM 943 C C . ALA A 1 117 ? -11.917 -5.718 12.438 1.00 91.44 117 ALA A C 1
ATOM 945 O O . ALA A 1 117 ? -12.253 -6.099 13.560 1.00 91.44 117 ALA A O 1
ATOM 946 N N . MET A 1 118 ? -10.667 -5.318 12.176 1.00 92.44 118 MET A N 1
ATOM 947 C CA . MET A 1 118 ? -9.573 -5.350 13.158 1.00 92.44 118 MET A CA 1
ATOM 948 C C . MET A 1 118 ? -9.469 -4.091 14.033 1.00 92.44 118 MET A C 1
ATOM 950 O O . MET A 1 118 ? -8.824 -4.127 15.082 1.00 92.44 118 MET A O 1
ATOM 954 N N . THR A 1 119 ? -10.116 -2.987 13.651 1.00 92.00 119 THR A N 1
ATOM 955 C CA . THR A 1 119 ? -10.109 -1.716 14.399 1.00 92.00 119 THR A CA 1
ATOM 956 C C . THR A 1 119 ? -10.459 -1.862 15.889 1.00 92.00 119 THR A C 1
ATOM 958 O O . THR A 1 119 ? -9.682 -1.364 16.703 1.00 92.00 119 THR A O 1
ATOM 961 N N . PRO A 1 120 ? -11.549 -2.544 16.304 1.00 86.94 120 PRO A N 1
ATOM 962 C CA . PRO A 1 120 ? -11.885 -2.680 17.726 1.00 86.94 120 PRO A CA 1
ATOM 963 C C . PRO A 1 120 ? -10.796 -3.410 18.522 1.00 86.94 120 PRO A C 1
ATOM 965 O O . PRO A 1 120 ? -10.452 -2.992 19.625 1.00 86.94 120 PRO A O 1
ATOM 968 N N . PHE A 1 121 ? -10.196 -4.453 17.941 1.00 87.25 121 PHE A N 1
ATOM 969 C CA . PHE A 1 121 ? -9.089 -5.179 18.562 1.00 87.25 121 PHE A CA 1
ATOM 970 C C . PHE A 1 121 ? -7.858 -4.280 18.741 1.00 87.25 121 PHE A C 1
ATOM 972 O O . PHE A 1 121 ? -7.270 -4.256 19.821 1.00 87.25 121 PHE A O 1
ATOM 979 N N . MET A 1 122 ? -7.491 -3.512 17.710 1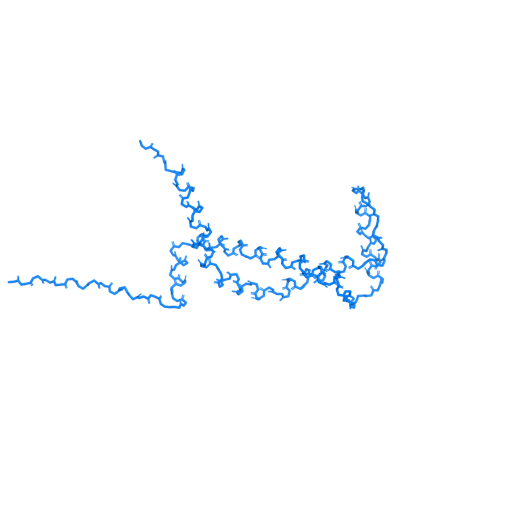.00 87.12 122 MET A N 1
ATOM 980 C CA . MET A 1 122 ? -6.337 -2.607 17.745 1.00 87.12 122 MET A CA 1
ATOM 981 C C . MET A 1 122 ? -6.543 -1.439 18.724 1.00 87.12 122 MET A C 1
ATOM 983 O O . MET A 1 122 ? -5.641 -1.113 19.500 1.00 87.12 122 MET A O 1
ATOM 987 N N . ALA A 1 123 ? -7.745 -0.860 18.752 1.00 84.19 123 ALA A N 1
ATOM 988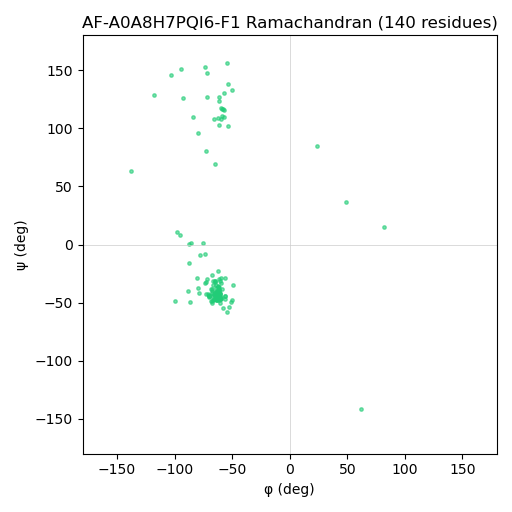 C CA . ALA A 1 123 ? -8.095 0.227 19.663 1.00 84.19 123 ALA A CA 1
ATOM 989 C C . ALA A 1 123 ? -8.006 -0.205 21.134 1.00 84.19 123 ALA A C 1
ATOM 991 O O . ALA A 1 123 ? -7.531 0.553 21.984 1.00 84.19 123 ALA A O 1
ATOM 992 N N . GLU A 1 124 ? -8.431 -1.434 21.438 1.00 80.62 124 GLU A N 1
ATOM 993 C CA . GLU A 1 124 ? -8.410 -1.979 22.795 1.00 80.62 124 GLU A CA 1
ATOM 994 C C . GLU A 1 124 ? -7.008 -2.457 23.220 1.00 80.62 124 GLU A C 1
ATOM 996 O O . GLU A 1 124 ? -6.601 -2.182 24.349 1.00 80.62 124 GLU A O 1
ATOM 1001 N N . ARG A 1 125 ? -6.247 -3.128 22.338 1.00 81.00 125 ARG A N 1
ATOM 100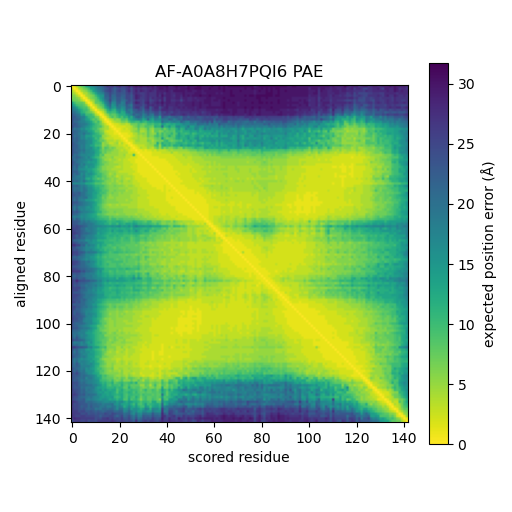2 C CA . ARG A 1 125 ? -4.931 -3.707 22.687 1.00 81.00 125 ARG A CA 1
ATOM 1003 C C . ARG A 1 125 ? -3.739 -2.773 22.521 1.00 81.00 125 ARG A C 1
ATOM 1005 O O . ARG A 1 125 ? -2.840 -2.835 23.351 1.00 81.00 125 ARG A O 1
ATOM 1012 N N . ALA A 1 126 ? -3.686 -1.964 21.467 1.00 78.94 126 ALA A N 1
ATOM 1013 C CA . ALA A 1 126 ? -2.507 -1.148 21.173 1.00 78.94 126 ALA A CA 1
ATOM 1014 C C . ALA A 1 126 ? -2.683 0.296 21.647 1.00 78.94 126 ALA A C 1
ATOM 1016 O O . ALA A 1 126 ? -1.823 0.832 22.343 1.00 78.94 126 ALA A O 1
ATOM 1017 N N . VAL A 1 127 ? -3.818 0.921 21.323 1.00 75.81 127 VAL A N 1
ATOM 1018 C CA . VAL A 1 127 ? -4.034 2.346 21.623 1.00 75.81 127 VAL A CA 1
ATOM 1019 C C . VAL A 1 127 ? -4.428 2.571 23.083 1.00 75.81 127 VAL A C 1
ATOM 1021 O O . VAL A 1 127 ? -3.961 3.530 23.691 1.00 75.81 127 VAL A O 1
ATOM 1024 N N . GLY A 1 128 ? -5.227 1.683 23.682 1.00 72.88 128 GLY A N 1
ATOM 1025 C CA . GLY A 1 128 ? -5.634 1.777 25.091 1.00 72.88 128 GLY A CA 1
ATOM 1026 C C . GLY A 1 128 ? -4.465 1.937 26.081 1.00 72.88 128 GLY A C 1
ATOM 1027 O O . GLY A 1 128 ? -4.468 2.898 26.855 1.00 72.88 128 GLY A O 1
ATOM 1028 N N . PRO A 1 129 ? -3.445 1.057 26.061 1.00 71.56 129 PRO A N 1
ATOM 1029 C CA . PRO A 1 129 ? -2.279 1.168 26.941 1.00 71.56 129 PRO A CA 1
ATOM 1030 C C . PRO A 1 129 ? -1.457 2.439 26.705 1.00 71.56 129 PRO A C 1
ATOM 1032 O O . PRO A 1 129 ? -1.062 3.101 27.664 1.00 71.56 129 PRO A O 1
ATOM 1035 N N . ILE A 1 130 ? -1.246 2.808 25.437 1.00 71.44 130 ILE A N 1
ATOM 1036 C CA . ILE A 1 130 ? -0.468 3.992 25.051 1.00 71.44 130 ILE A CA 1
ATOM 1037 C C . ILE A 1 130 ? -1.187 5.270 25.503 1.00 71.44 130 ILE A C 1
ATOM 1039 O O . ILE A 1 130 ? -0.586 6.125 26.149 1.00 71.44 130 ILE A O 1
ATOM 1043 N N . ALA A 1 131 ? -2.492 5.384 25.254 1.00 70.25 131 ALA A N 1
ATOM 1044 C CA . ALA A 1 131 ? -3.289 6.533 25.676 1.00 70.25 131 ALA A CA 1
ATOM 1045 C C . ALA A 1 131 ? -3.314 6.694 27.207 1.00 70.25 131 ALA A C 1
ATOM 1047 O O . ALA A 1 131 ? -3.194 7.809 27.718 1.00 70.25 131 ALA A O 1
ATOM 1048 N N . ASN A 1 132 ? -3.403 5.586 27.950 1.00 69.75 132 ASN A N 1
ATOM 1049 C CA . ASN A 1 132 ? -3.346 5.604 29.414 1.00 69.75 132 ASN A CA 1
ATOM 1050 C C . ASN A 1 132 ? -1.966 6.034 29.945 1.00 69.75 132 ASN A C 1
ATOM 1052 O O . ASN A 1 132 ? -1.888 6.672 30.997 1.00 69.75 132 ASN A O 1
ATOM 1056 N N . LEU A 1 133 ? -0.886 5.719 29.221 1.00 73.06 133 LEU A N 1
ATOM 1057 C CA . LEU A 1 133 ? 0.471 6.158 29.550 1.00 73.06 133 LEU A CA 1
ATOM 1058 C C . LEU A 1 133 ? 0.632 7.677 29.365 1.00 73.06 133 LEU A C 1
ATOM 1060 O O . LEU A 1 133 ? 1.135 8.350 30.263 1.00 73.06 133 LEU A O 1
ATOM 1064 N N . PHE A 1 134 ? 0.125 8.236 28.262 1.00 67.25 134 PHE A N 1
ATOM 1065 C CA . PHE A 1 134 ? 0.136 9.685 28.016 1.00 67.25 134 PHE A CA 1
ATOM 1066 C C . PHE A 1 134 ? -0.773 10.463 28.979 1.00 67.25 134 PHE A C 1
ATOM 1068 O O . PHE A 1 134 ? -0.390 11.521 29.477 1.00 67.25 134 PHE A O 1
ATOM 1075 N N . GLY A 1 135 ? -1.944 9.917 29.327 1.00 64.44 135 GLY A N 1
ATOM 1076 C CA . GLY A 1 135 ? -2.836 10.516 30.326 1.00 64.44 135 GLY A CA 1
ATOM 1077 C C . GLY A 1 135 ? -2.222 10.601 31.729 1.00 64.44 135 GLY A C 1
ATOM 1078 O O . GLY A 1 135 ? -2.626 11.444 32.529 1.00 64.44 135 GLY A O 1
ATOM 1079 N N . ARG A 1 136 ? -1.222 9.763 32.032 1.00 61.34 136 ARG A N 1
ATOM 1080 C CA . ARG A 1 136 ? -0.456 9.819 33.285 1.00 61.34 136 ARG A CA 1
ATOM 1081 C C . ARG A 1 136 ? 0.506 11.008 33.338 1.00 61.34 136 ARG A C 1
ATOM 1083 O O . ARG A 1 136 ? 0.699 11.554 34.416 1.00 61.34 136 ARG A O 1
ATOM 1090 N N . PHE A 1 137 ? 1.051 11.418 32.194 1.00 59.78 137 PHE A N 1
ATOM 1091 C CA . PHE A 1 137 ? 1.930 12.586 32.071 1.00 59.78 137 PHE A CA 1
ATOM 1092 C C . PHE A 1 137 ? 1.166 13.916 32.018 1.00 59.78 137 PHE A C 1
ATOM 1094 O O . PHE A 1 137 ? 1.681 14.936 32.457 1.00 59.78 137 PHE A O 1
ATOM 1101 N N . ALA A 1 138 ? -0.069 13.913 31.510 1.00 62.50 138 ALA A N 1
ATOM 1102 C CA . ALA A 1 138 ? -0.885 15.119 31.349 1.00 62.50 138 ALA A CA 1
ATOM 1103 C C . ALA A 1 138 ? -1.692 15.523 32.601 1.00 62.50 138 ALA A C 1
ATOM 1105 O O . ALA A 1 138 ? -2.448 16.492 32.550 1.00 62.50 138 ALA A O 1
ATOM 1106 N N . ARG A 1 139 ? -1.583 14.792 33.720 1.00 58.06 139 ARG A N 1
ATOM 1107 C CA . ARG A 1 139 ? -2.217 15.190 34.986 1.00 58.06 139 ARG A CA 1
ATOM 1108 C C . ARG A 1 139 ? -1.309 16.187 35.713 1.00 58.06 139 ARG A C 1
ATOM 1110 O O . ARG A 1 139 ? -0.279 15.749 36.221 1.00 58.06 139 ARG A O 1
ATOM 1117 N N . PRO A 1 140 ? -1.664 17.484 35.815 1.00 56.94 140 PRO A N 1
ATOM 1118 C CA . PRO A 1 140 ? -0.944 18.382 36.703 1.00 56.94 140 PRO A CA 1
ATOM 1119 C C . PRO A 1 140 ? -1.098 17.862 38.134 1.00 56.94 140 PRO A C 1
ATOM 1121 O O . PRO A 1 140 ? -2.214 17.652 38.619 1.00 56.94 140 PRO A O 1
ATOM 1124 N N . THR A 1 141 ? 0.031 17.609 38.788 1.00 64.31 141 THR A N 1
ATOM 1125 C CA . THR A 1 141 ? 0.099 17.449 40.238 1.00 64.31 141 THR A CA 1
ATOM 1126 C C . THR A 1 141 ? -0.451 18.728 40.859 1.00 64.31 141 THR A C 1
ATOM 1128 O O . THR A 1 141 ? 0.094 19.804 40.612 1.00 64.31 141 THR A O 1
ATOM 1131 N N . LYS A 1 142 ? -1.565 18.617 41.586 1.00 50.22 142 LYS A N 1
ATOM 1132 C CA . LYS A 1 142 ? -1.915 19.636 42.577 1.00 50.22 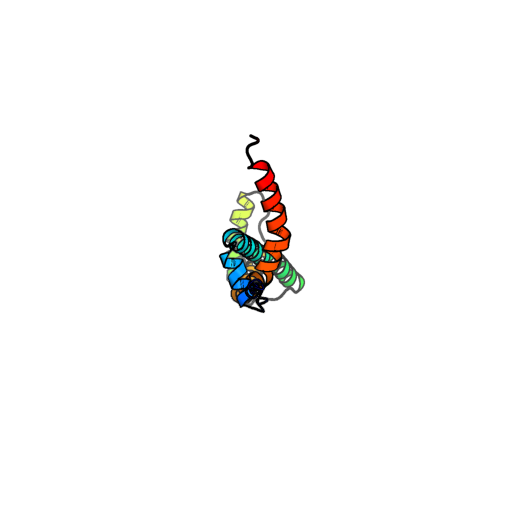142 LYS A CA 1
ATOM 1133 C C . LYS A 1 142 ? -0.924 19.573 43.726 1.00 50.22 142 LYS A C 1
ATOM 1135 O O . LYS A 1 142 ? -0.508 18.436 44.046 1.00 50.22 142 LYS A O 1
#

InterPro domains:
  IPR018811 MIOREX complex component 11 [PF10306] (15-85)
  IPR018811 MIOREX complex component 11 [PTHR28002] (10-84)

Solvent-accessible surface area (backbone atoms only — not comparable to full-atom values): 8139 Å² total; per-residue (Å²): 138,83,79,82,79,78,76,78,78,74,85,69,77,66,62,70,71,60,34,57,55,50,53,37,72,77,40,49,68,52,37,52,52,27,28,50,54,41,47,49,49,66,50,60,57,52,36,59,54,43,24,52,49,37,61,73,66,60,62,81,70,97,62,63,65,69,60,41,32,52,50,29,52,57,51,18,59,55,33,46,74,75,76,39,76,66,56,56,52,84,48,57,65,66,55,34,48,54,48,19,52,50,50,61,53,70,42,41,70,60,45,53,52,50,20,62,71,45,14,65,59,39,22,60,67,56,46,44,60,52,52,56,54,53,56,62,73,71,54,80,81,126

pLDDT: mean 84.48, std 14.56, range [45.0, 97.38]

Nearest PDB structures (foldseek):
  5ogk-assembly2_C  TM=2.237E-01  e=2.256E+00  Saccharomyces cerevisiae S288C

Foldseek 3Di:
DDDDPDDPPDPPVQDDPRVVVVVCVVPVPLLVVQLVVLLVCLLPVQQVVQLVVCVVVVDDDPDPLVVLLVVQVVVQVVQVVVVHHGDDSNDCSVVSNVVSNVVSVVCVVVSSVVSNVCSVVCSVPPVVVVVVVVVVVPDDDD

Organism: Mortierella isabellina (NCBI:txid91625)

Sequence (142 aa):
MRGVRFYSQSQQALRGWRKYAHQFRDKPASYITSFAILHELTAIVPLPVVYYFLDYTQLNIPVPEEYIAEGNRVVSKMRTKYGYEPLDPNSRAMVNMVASYAVVKALLPLRIAASVAMTPFMAERAVGPIANLFGRFARPTK

Radius of gyration: 25.69 Å; Cα contacts (8 Å, |Δi|>4): 77; chains: 1; bounding box: 69×36×80 Å

Secondary structure (DSSP, 8-state):
-PPP-----------THHHHHHHHHHSHHHHHHHHHHHHHHHHHTHHHHHHHHHHHHT------HHHHHHHHHHHHHHHHHTTPPPPPTT--HHHHHHHHHHHHHHTHHHHHHHHHHHHHHHIIIIIHHHHHHHHHHSS---